Protein AF-A0A975N828-F1 (afdb_monomer_lite)

pLDDT: mean 84.84, std 14.64, range [38.66, 96.0]

Structure (mmCIF, N/CA/C/O backbone):
data_AF-A0A975N828-F1
#
_entry.id   AF-A0A975N828-F1
#
loop_
_atom_site.group_PDB
_atom_site.id
_atom_site.type_symbol
_atom_site.label_atom_id
_atom_site.label_alt_id
_atom_site.label_comp_id
_atom_site.label_asym_id
_atom_site.label_entity_id
_atom_site.label_seq_id
_atom_site.pdbx_PDB_ins_code
_atom_site.Cartn_x
_atom_site.Cartn_y
_atom_site.Cartn_z
_atom_site.occupancy
_atom_site.B_iso_or_equiv
_atom_site.auth_seq_id
_atom_site.auth_comp_id
_atom_site.auth_asym_id
_atom_site.auth_atom_id
_atom_site.pdbx_PDB_model_num
ATOM 1 N N . MET A 1 1 ? 9.550 -27.538 -12.747 1.00 40.56 1 MET A N 1
ATOM 2 C CA . MET A 1 1 ? 9.025 -26.603 -11.730 1.00 40.56 1 MET A CA 1
ATOM 3 C C . MET A 1 1 ? 7.979 -25.752 -12.422 1.00 40.56 1 MET A C 1
ATOM 5 O O . MET A 1 1 ? 8.343 -24.977 -13.295 1.00 40.56 1 MET A O 1
ATOM 9 N N . SER A 1 2 ? 6.695 -25.993 -12.153 1.00 38.66 2 SER A N 1
ATOM 10 C CA . SER A 1 2 ? 5.609 -25.210 -12.751 1.00 38.66 2 SER A CA 1
ATOM 11 C C . SER A 1 2 ? 5.732 -23.767 -12.286 1.00 38.66 2 SER A C 1
ATOM 13 O O . SER A 1 2 ? 5.719 -23.519 -11.082 1.00 38.66 2 SER A O 1
ATOM 15 N N . ALA A 1 3 ? 5.868 -22.834 -13.228 1.00 49.12 3 ALA A N 1
ATOM 16 C CA . ALA A 1 3 ? 5.726 -21.418 -12.943 1.00 49.12 3 ALA A CA 1
ATOM 17 C C . ALA A 1 3 ? 4.308 -21.212 -12.400 1.00 49.12 3 ALA A C 1
ATOM 19 O O . ALA A 1 3 ? 3.338 -21.288 -13.155 1.00 49.12 3 ALA A O 1
ATOM 20 N N . ARG A 1 4 ? 4.159 -21.021 -11.085 1.00 50.34 4 ARG A N 1
ATOM 21 C CA . ARG A 1 4 ? 2.934 -20.406 -10.581 1.00 50.34 4 ARG A CA 1
ATOM 22 C C . ARG A 1 4 ? 2.859 -19.047 -11.260 1.00 50.34 4 ARG A C 1
ATOM 24 O O . ARG A 1 4 ? 3.812 -18.273 -11.202 1.00 50.34 4 ARG A O 1
ATOM 31 N N . ALA A 1 5 ? 1.780 -18.803 -11.994 1.00 54.75 5 ALA A N 1
ATOM 32 C CA . ALA A 1 5 ? 1.540 -17.487 -12.551 1.00 54.75 5 ALA A CA 1
ATOM 33 C C . ALA A 1 5 ? 1.475 -16.514 -11.368 1.00 54.75 5 ALA A C 1
ATOM 35 O O . ALA A 1 5 ? 0.607 -16.660 -10.504 1.00 54.75 5 ALA A O 1
ATOM 36 N N . ARG A 1 6 ? 2.423 -15.571 -11.307 1.00 66.88 6 ARG A N 1
ATOM 37 C CA . ARG A 1 6 ? 2.357 -14.426 -10.396 1.00 66.88 6 ARG A CA 1
ATOM 38 C C . ARG A 1 6 ? 0.990 -13.783 -10.599 1.00 66.88 6 ARG A C 1
ATOM 40 O O . ARG A 1 6 ? 0.710 -13.260 -11.674 1.00 66.88 6 ARG A O 1
ATOM 47 N N . THR A 1 7 ? 0.111 -13.936 -9.615 1.00 83.06 7 THR A N 1
ATOM 48 C CA . THR A 1 7 ? -1.269 -13.463 -9.717 1.00 83.06 7 THR A CA 1
ATOM 49 C C . THR A 1 7 ? -1.313 -12.073 -9.114 1.00 83.06 7 THR A C 1
ATOM 51 O O . THR A 1 7 ? -1.121 -11.913 -7.906 1.00 83.06 7 THR A O 1
ATOM 54 N N . LEU A 1 8 ? -1.517 -11.077 -9.976 1.00 90.25 8 LEU A N 1
ATOM 55 C CA . LEU A 1 8 ? -1.660 -9.687 -9.563 1.00 90.25 8 LEU A CA 1
ATOM 56 C C . LEU A 1 8 ? -2.866 -9.545 -8.631 1.00 90.25 8 LEU A C 1
ATOM 58 O O . LEU A 1 8 ? -3.924 -10.089 -8.959 1.00 90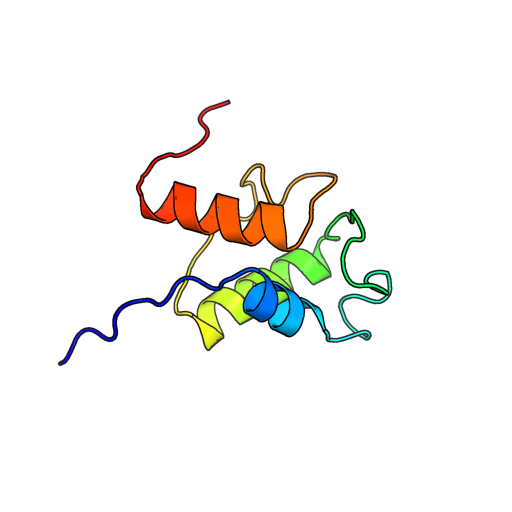.25 8 LEU A O 1
ATOM 62 N N . PRO A 1 9 ? -2.723 -8.839 -7.497 1.00 92.69 9 PRO A N 1
ATOM 63 C CA . PRO A 1 9 ? -3.840 -8.603 -6.610 1.00 92.69 9 PRO A CA 1
ATOM 64 C C . PRO A 1 9 ? -4.869 -7.690 -7.281 1.00 92.69 9 PRO A C 1
ATOM 66 O O . PRO A 1 9 ? -4.521 -6.636 -7.815 1.00 92.69 9 PRO A O 1
ATOM 69 N N . ASP A 1 10 ? -6.140 -8.080 -7.234 1.00 93.62 10 ASP A N 1
ATOM 70 C CA . ASP A 1 10 ? -7.242 -7.170 -7.542 1.00 93.62 10 ASP A CA 1
ATOM 71 C C . ASP A 1 10 ? -7.502 -6.193 -6.376 1.00 93.62 10 ASP A C 1
ATOM 73 O O . ASP A 1 10 ? -6.897 -6.282 -5.305 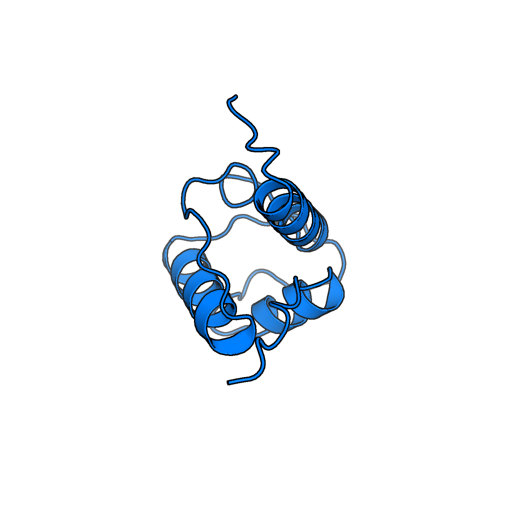1.00 93.62 10 ASP A O 1
ATOM 77 N N . THR A 1 11 ? -8.419 -5.241 -6.561 1.00 93.62 11 THR A N 1
ATOM 78 C CA . THR A 1 11 ? -8.759 -4.246 -5.529 1.00 93.62 11 THR A CA 1
ATOM 79 C C . THR A 1 11 ? -9.187 -4.882 -4.202 1.00 93.62 11 THR A C 1
ATOM 81 O O . THR A 1 11 ? -8.856 -4.355 -3.141 1.00 93.62 11 THR A O 1
ATOM 84 N N . ALA A 1 12 ? -9.917 -6.001 -4.228 1.00 91.94 12 ALA A N 1
ATOM 85 C CA . ALA A 1 12 ? -10.377 -6.664 -3.010 1.00 91.94 12 ALA A CA 1
ATOM 86 C C . ALA A 1 12 ? -9.212 -7.338 -2.274 1.00 91.94 12 ALA A C 1
ATOM 88 O O . ALA A 1 12 ? -9.132 -7.272 -1.050 1.00 91.94 12 ALA A O 1
ATOM 89 N N . GLN A 1 13 ? -8.272 -7.918 -3.015 1.00 93.75 13 GLN A N 1
ATOM 90 C CA . GLN A 1 13 ? -7.049 -8.481 -2.456 1.00 93.75 13 GLN A CA 1
ATOM 91 C C . GLN A 1 13 ? -6.128 -7.394 -1.897 1.00 93.75 13 GLN A C 1
ATOM 93 O O . GLN A 1 13 ? -5.587 -7.568 -0.811 1.00 93.75 13 GLN A O 1
ATOM 98 N N . VAL A 1 14 ? -5.999 -6.243 -2.565 1.00 94.06 14 VAL A N 1
ATOM 99 C CA . VAL A 1 14 ? -5.270 -5.096 -1.999 1.00 94.06 14 VAL A CA 1
ATOM 100 C C . VAL A 1 14 ? -5.917 -4.627 -0.693 1.00 94.06 14 VAL A C 1
ATOM 102 O O . VAL A 1 14 ? -5.205 -4.377 0.275 1.00 94.06 14 VAL A O 1
ATOM 105 N N . ARG A 1 15 ? -7.253 -4.567 -0.620 1.00 91.56 15 ARG A N 1
ATOM 106 C CA . ARG A 1 15 ? -7.964 -4.252 0.633 1.00 91.56 15 ARG A CA 1
ATOM 107 C C . ARG A 1 15 ? -7.673 -5.267 1.737 1.00 91.56 15 ARG A C 1
ATOM 109 O O . ARG A 1 15 ? -7.449 -4.864 2.870 1.00 91.56 15 ARG A O 1
ATOM 116 N N . ASP A 1 16 ? -7.632 -6.555 1.411 1.00 91.62 16 ASP A N 1
ATOM 117 C CA . ASP A 1 16 ? -7.281 -7.612 2.367 1.00 91.62 16 ASP A CA 1
ATOM 118 C C . ASP A 1 16 ? -5.839 -7.472 2.891 1.00 91.62 16 ASP A C 1
ATOM 120 O O . ASP A 1 16 ? -5.575 -7.683 4.069 1.00 91.62 16 ASP A O 1
ATOM 124 N N . LEU A 1 17 ? -4.891 -7.043 2.053 1.00 92.94 17 LEU A N 1
ATOM 125 C CA . LEU A 1 17 ? -3.523 -6.743 2.501 1.00 92.94 17 LEU A CA 1
ATOM 126 C C . LEU A 1 17 ? -3.466 -5.528 3.445 1.00 92.94 17 LEU A C 1
ATOM 128 O O . LEU A 1 17 ? -2.583 -5.448 4.296 1.00 92.94 17 LEU A O 1
ATOM 132 N N . LEU A 1 18 ? -4.408 -4.600 3.293 1.00 91.94 18 LEU A N 1
ATOM 133 C CA . LEU A 1 18 ? -4.525 -3.360 4.059 1.00 91.94 18 LEU A CA 1
ATOM 134 C C . LEU A 1 18 ? -5.466 -3.477 5.270 1.00 91.94 18 LEU A C 1
ATOM 136 O O . LEU A 1 18 ? -5.712 -2.488 5.955 1.00 91.94 18 LEU A O 1
ATOM 140 N N . SER A 1 19 ? -6.002 -4.668 5.552 1.00 89.88 19 SER A N 1
ATOM 141 C CA . SER A 1 19 ? -7.070 -4.834 6.540 1.00 89.88 19 SER A CA 1
ATOM 142 C C . SER A 1 19 ? -6.590 -4.921 7.988 1.00 89.88 19 SER A C 1
ATOM 144 O O . SER A 1 19 ? -7.429 -5.052 8.875 1.00 89.88 19 SER A O 1
ATOM 146 N N . ASP A 1 20 ? -5.277 -4.935 8.256 1.00 89.88 20 ASP A N 1
ATOM 147 C CA . ASP A 1 20 ? -4.753 -4.985 9.627 1.00 89.88 20 ASP A CA 1
ATOM 148 C C . ASP A 1 20 ? -4.816 -3.587 10.268 1.00 89.88 20 ASP A C 1
ATOM 150 O O . ASP A 1 20 ? -3.963 -2.742 9.976 1.00 89.88 20 ASP A O 1
ATOM 154 N N . PRO A 1 21 ? -5.764 -3.327 11.189 1.00 86.62 21 PRO A N 1
ATOM 155 C CA . PRO A 1 21 ? -5.944 -2.003 11.776 1.00 86.62 21 PRO A CA 1
ATOM 156 C C . PRO A 1 21 ? -4.792 -1.600 12.706 1.00 86.62 21 PRO A C 1
ATOM 158 O O . PRO A 1 21 ? -4.708 -0.442 13.103 1.00 86.62 21 PRO A O 1
ATOM 161 N N . LYS A 1 22 ? -3.905 -2.532 13.093 1.00 87.88 22 LYS A N 1
ATOM 162 C CA . LYS A 1 22 ? -2.706 -2.197 13.876 1.00 87.88 22 LYS A CA 1
ATOM 163 C C . LYS A 1 22 ? -1.634 -1.543 13.018 1.00 87.88 22 LYS A C 1
ATOM 165 O O . LYS A 1 22 ? -0.833 -0.779 13.547 1.00 87.88 22 LYS A O 1
ATOM 170 N N . ILE A 1 23 ? -1.604 -1.888 11.734 1.00 87.44 23 ILE A N 1
ATOM 171 C CA . ILE A 1 23 ? -0.651 -1.348 10.767 1.00 87.44 23 ILE A CA 1
ATOM 172 C C . ILE A 1 23 ? -1.274 -0.183 10.001 1.00 87.44 23 ILE A C 1
ATOM 174 O O . ILE A 1 23 ? -0.600 0.805 9.738 1.00 87.44 23 ILE A O 1
ATOM 178 N N . PHE A 1 24 ? -2.568 -0.277 9.697 1.00 87.38 24 PHE A N 1
ATOM 179 C CA . PHE A 1 24 ? -3.304 0.698 8.904 1.00 87.38 24 PHE A CA 1
ATOM 180 C C . PHE A 1 24 ? -4.497 1.278 9.683 1.00 87.38 24 PHE A C 1
ATOM 182 O O . PHE A 1 24 ? -5.653 1.057 9.317 1.00 87.38 24 PHE A O 1
ATOM 189 N N . PRO A 1 25 ? -4.253 2.017 10.780 1.00 80.06 25 PRO A N 1
ATOM 190 C CA . PRO A 1 25 ? -5.320 2.485 11.666 1.00 80.06 25 PRO A CA 1
ATOM 191 C C . PRO A 1 25 ? -6.287 3.469 10.991 1.00 80.06 25 PRO A C 1
ATOM 193 O O . PRO A 1 25 ? -7.439 3.579 11.406 1.00 80.06 25 PRO A O 1
ATOM 196 N N . GLU A 1 26 ? -5.837 4.174 9.951 1.00 75.56 26 GLU A N 1
ATOM 197 C CA . GLU A 1 26 ? -6.618 5.199 9.246 1.00 75.56 26 GLU A CA 1
ATOM 198 C C . GLU A 1 26 ? -7.491 4.627 8.110 1.00 75.56 26 GLU A C 1
ATOM 200 O O . GLU A 1 26 ? -8.358 5.323 7.582 1.00 75.56 26 GLU A O 1
ATOM 205 N N . LEU A 1 27 ? -7.329 3.343 7.762 1.00 77.88 27 LEU A N 1
ATOM 206 C CA . LEU A 1 27 ? -8.061 2.685 6.673 1.00 77.88 27 LEU A CA 1
ATOM 207 C C . LEU A 1 27 ? -9.386 2.106 7.165 1.00 77.88 27 LEU A C 1
ATOM 209 O O . LEU A 1 27 ? -9.573 0.896 7.271 1.00 77.88 27 LEU A O 1
ATOM 213 N N . THR A 1 28 ? -10.327 2.990 7.485 1.00 64.12 28 THR A N 1
ATOM 214 C CA . THR A 1 28 ? -11.681 2.597 7.893 1.00 64.12 28 THR A CA 1
ATOM 215 C C . THR A 1 28 ? -12.694 2.933 6.793 1.00 64.12 28 THR A C 1
ATOM 217 O O . THR A 1 28 ? -13.249 4.024 6.748 1.00 64.12 28 THR A O 1
ATOM 220 N N . GLY A 1 29 ? -12.939 1.987 5.877 1.00 63.94 29 GLY A N 1
ATOM 221 C CA . GLY A 1 29 ? -13.991 2.090 4.850 1.00 63.94 29 GLY A CA 1
ATOM 222 C C . GLY A 1 29 ? -13.571 1.627 3.450 1.00 63.94 29 GLY A C 1
ATOM 223 O O . GLY A 1 29 ? -12.388 1.471 3.162 1.00 63.94 29 GLY A O 1
ATOM 224 N N . ASP A 1 30 ? -14.554 1.403 2.570 1.00 58.28 30 ASP A N 1
ATOM 225 C CA . ASP A 1 30 ? -14.349 0.747 1.266 1.00 58.28 30 ASP A CA 1
ATOM 226 C C . ASP A 1 30 ? -13.687 1.635 0.188 1.00 58.28 30 ASP A C 1
ATOM 228 O O . ASP A 1 30 ? -13.014 1.110 -0.703 1.00 58.28 30 ASP A O 1
ATOM 232 N N . GLU A 1 31 ? -13.833 2.963 0.251 1.00 63.38 31 GLU A N 1
ATOM 233 C CA . GLU A 1 31 ? -13.337 3.913 -0.770 1.00 63.38 31 GLU A CA 1
ATOM 234 C C . GLU A 1 31 ? -12.674 5.154 -0.157 1.00 63.38 31 GLU A C 1
ATOM 236 O O . GLU A 1 31 ? -12.949 6.291 -0.534 1.00 63.38 31 GLU A O 1
ATOM 241 N N . VAL A 1 32 ? -11.814 4.946 0.836 1.00 76.19 32 VAL A N 1
ATOM 242 C CA . VAL A 1 32 ? -11.081 6.050 1.462 1.00 76.19 32 VAL A CA 1
ATOM 243 C C . VAL A 1 32 ? -9.794 6.294 0.675 1.00 76.19 32 VAL A C 1
ATOM 245 O O . VAL A 1 32 ? -9.044 5.354 0.409 1.00 76.19 32 VAL A O 1
ATOM 248 N N . GLU A 1 33 ? -9.548 7.540 0.268 1.00 88.19 33 GLU A N 1
ATOM 249 C CA . GLU A 1 33 ? -8.204 7.968 -0.126 1.00 88.19 33 GLU A CA 1
ATOM 250 C C . GLU A 1 33 ? -7.331 8.078 1.123 1.00 88.19 33 GLU A C 1
ATOM 252 O O . GLU A 1 33 ? -7.745 8.646 2.132 1.00 88.19 33 GLU A O 1
ATOM 257 N N . PHE A 1 34 ? -6.114 7.554 1.053 1.00 90.50 34 PHE A N 1
ATOM 258 C CA . PHE A 1 34 ? -5.193 7.518 2.183 1.00 90.50 34 PHE A CA 1
ATOM 259 C C . PHE A 1 34 ? -3.756 7.758 1.747 1.00 90.50 34 PHE A C 1
ATOM 261 O O . PHE A 1 34 ? -3.418 7.649 0.571 1.00 90.50 34 PHE A O 1
ATOM 268 N N . VAL A 1 35 ? -2.893 8.051 2.714 1.00 91.62 35 VAL A N 1
ATOM 269 C CA . VAL A 1 35 ? -1.444 8.108 2.513 1.00 91.62 35 VAL A CA 1
ATOM 270 C C . VAL A 1 35 ? -0.822 6.951 3.281 1.00 91.62 35 VAL A C 1
ATOM 272 O O . VAL A 1 35 ? -1.132 6.747 4.452 1.00 91.62 35 VAL A O 1
ATOM 275 N N . LEU A 1 36 ? 0.050 6.185 2.628 1.00 91.38 36 LEU A N 1
ATOM 276 C CA . LEU A 1 36 ? 0.851 5.182 3.322 1.00 91.38 36 LEU A CA 1
ATOM 277 C C . LEU A 1 36 ? 1.972 5.889 4.082 1.00 91.38 36 LEU A C 1
ATOM 279 O O . LEU A 1 36 ? 2.808 6.565 3.480 1.00 91.38 36 LEU A O 1
ATOM 283 N N . ASP A 1 37 ? 2.003 5.721 5.402 1.00 91.38 37 ASP A N 1
ATOM 284 C CA . ASP A 1 37 ? 3.190 6.074 6.170 1.00 91.38 37 ASP A CA 1
ATOM 285 C C . ASP A 1 37 ? 4.354 5.112 5.849 1.00 91.38 37 ASP A C 1
ATOM 287 O O . ASP A 1 37 ? 4.187 4.082 5.186 1.00 91.38 37 ASP A O 1
ATOM 291 N N . SER A 1 38 ? 5.561 5.440 6.312 1.00 92.62 38 SER A N 1
ATOM 292 C CA . SER A 1 38 ? 6.755 4.638 6.021 1.00 92.62 38 SER A CA 1
ATOM 293 C C . SER A 1 38 ? 6.658 3.189 6.516 1.00 92.62 38 SER A C 1
ATOM 295 O O . SER A 1 38 ? 7.217 2.295 5.881 1.00 92.62 38 SER A O 1
ATOM 297 N N . LEU A 1 39 ? 5.982 2.935 7.642 1.00 93.44 39 LEU A N 1
ATOM 298 C CA . LEU A 1 39 ? 5.838 1.590 8.203 1.00 93.44 39 LEU A CA 1
ATOM 299 C C . LEU A 1 39 ? 4.783 0.793 7.432 1.00 93.44 39 LEU A C 1
ATOM 301 O O . LEU A 1 39 ? 5.044 -0.343 7.038 1.00 93.44 39 LEU A O 1
ATOM 305 N N . GLY A 1 40 ? 3.625 1.399 7.187 1.00 93.62 40 GLY A N 1
ATOM 306 C CA . GLY A 1 40 ? 2.534 0.841 6.406 1.00 93.62 40 GLY A CA 1
ATOM 307 C C . GLY A 1 40 ? 2.978 0.499 4.989 1.00 93.62 40 GLY A C 1
ATOM 308 O O . GLY A 1 40 ? 2.673 -0.591 4.513 1.00 93.62 40 GLY A O 1
ATOM 309 N N . LEU A 1 41 ? 3.772 1.360 4.344 1.00 95.12 41 LEU A N 1
ATOM 310 C CA . LEU A 1 41 ? 4.346 1.078 3.028 1.00 95.12 41 LEU A CA 1
ATOM 311 C C . LEU A 1 41 ? 5.267 -0.147 3.061 1.00 95.12 41 LEU A C 1
ATOM 313 O O . LEU A 1 41 ? 5.084 -1.074 2.277 1.00 95.12 41 LEU A O 1
ATOM 317 N N . VAL A 1 42 ? 6.240 -0.186 3.977 1.00 95.69 42 VAL A N 1
ATOM 318 C CA . VAL A 1 42 ? 7.178 -1.318 4.080 1.00 95.69 42 VAL A CA 1
ATOM 319 C C . VAL A 1 42 ? 6.443 -2.621 4.388 1.00 95.69 42 VAL A C 1
ATOM 321 O O . VAL A 1 42 ? 6.736 -3.653 3.785 1.00 95.69 42 VAL A O 1
ATOM 324 N N . TRP A 1 43 ? 5.466 -2.581 5.293 1.00 95.75 43 TRP A N 1
ATOM 325 C CA . TRP A 1 43 ? 4.655 -3.746 5.626 1.00 95.75 43 TRP A CA 1
ATOM 326 C C . TRP A 1 43 ? 3.816 -4.217 4.438 1.00 95.75 43 TRP A C 1
ATOM 328 O O . TRP A 1 43 ? 3.776 -5.410 4.141 1.00 95.75 43 TRP A O 1
ATOM 338 N N . PHE A 1 44 ? 3.190 -3.289 3.716 1.00 95.81 44 PHE A N 1
ATOM 339 C CA . PHE A 1 44 ? 2.415 -3.603 2.523 1.00 95.81 44 PHE A CA 1
ATOM 340 C C . PHE A 1 44 ? 3.280 -4.252 1.433 1.00 95.81 44 PHE A C 1
ATOM 342 O O . PHE A 1 44 ? 2.900 -5.285 0.882 1.00 95.81 44 PHE A O 1
ATOM 349 N N . LEU A 1 45 ? 4.472 -3.706 1.168 1.00 96.00 45 LEU A N 1
ATOM 350 C CA . LEU A 1 45 ? 5.433 -4.284 0.221 1.00 96.00 45 LEU A CA 1
ATOM 351 C C . LEU A 1 45 ? 5.878 -5.685 0.652 1.00 96.00 45 LEU A C 1
ATOM 353 O O . LEU A 1 45 ? 5.927 -6.597 -0.172 1.00 96.00 45 LEU A O 1
ATOM 357 N N . HIS A 1 46 ? 6.131 -5.881 1.948 1.00 95.38 46 HIS A N 1
ATOM 358 C CA . HIS A 1 46 ? 6.449 -7.196 2.493 1.00 95.38 46 HIS A CA 1
ATOM 359 C C . HIS A 1 46 ? 5.313 -8.204 2.262 1.00 95.38 46 HIS A C 1
ATOM 361 O O . HIS A 1 46 ? 5.565 -9.333 1.843 1.00 95.38 46 HIS A 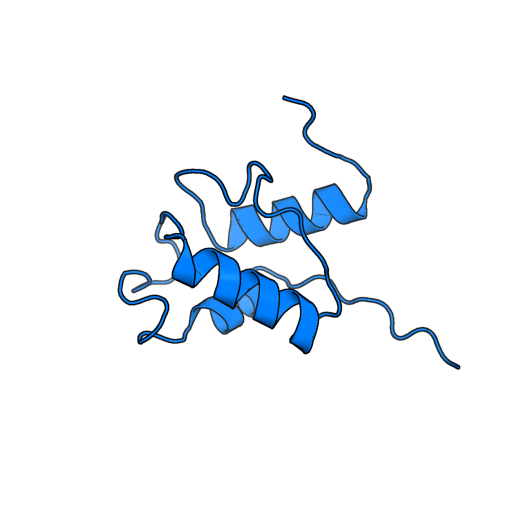O 1
ATOM 367 N N . LEU A 1 47 ? 4.056 -7.808 2.489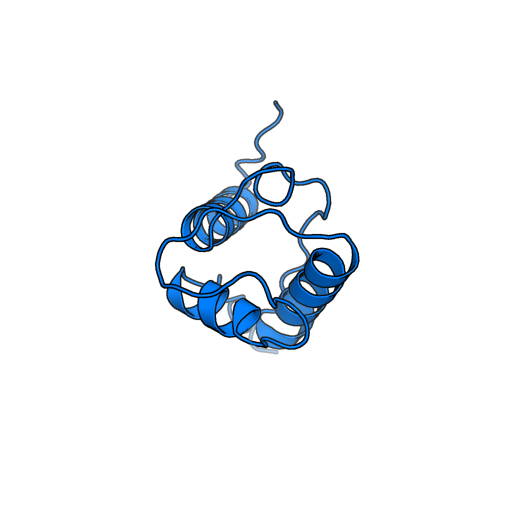 1.00 95.00 47 LEU A N 1
ATOM 368 C CA . LEU A 1 47 ? 2.902 -8.675 2.250 1.00 95.00 47 LEU A CA 1
ATOM 369 C C . LEU A 1 47 ? 2.687 -8.975 0.760 1.00 95.00 47 LEU A C 1
ATOM 371 O O . LEU A 1 47 ? 2.333 -10.107 0.425 1.00 95.00 47 LEU A O 1
ATOM 375 N N . LEU A 1 48 ? 2.916 -8.005 -0.131 1.00 94.81 48 LEU A N 1
ATOM 376 C CA . LEU A 1 48 ? 2.880 -8.216 -1.582 1.00 94.81 48 LEU A CA 1
ATOM 377 C C . LEU A 1 48 ? 3.911 -9.256 -2.027 1.00 94.81 48 LEU A C 1
ATOM 379 O O . LEU A 1 48 ? 3.580 -10.171 -2.785 1.00 94.81 48 LEU A O 1
ATOM 383 N N . GLU A 1 49 ? 5.140 -9.158 -1.529 1.00 94.12 49 GLU A N 1
ATOM 384 C CA . GLU A 1 49 ? 6.189 -10.123 -1.844 1.00 94.12 49 GLU A CA 1
ATOM 385 C C . GLU A 1 49 ? 5.853 -11.505 -1.266 1.00 94.12 49 GLU A C 1
ATOM 387 O O . GLU A 1 49 ? 5.892 -12.505 -1.981 1.00 94.12 49 GLU A O 1
ATOM 392 N N . LEU A 1 50 ? 5.431 -11.563 -0.001 1.00 94.50 50 LEU A N 1
ATOM 393 C CA . LEU A 1 50 ? 5.148 -12.814 0.701 1.00 94.50 50 LEU A CA 1
ATOM 394 C C . LEU A 1 50 ? 3.937 -13.569 0.132 1.00 94.50 50 LEU A C 1
ATOM 396 O O . LEU A 1 50 ? 3.955 -14.798 0.067 1.00 94.50 50 LEU A O 1
ATOM 400 N N . ARG A 1 51 ? 2.862 -12.857 -0.232 1.00 93.62 51 ARG A N 1
ATOM 401 C CA . ARG A 1 51 ? 1.578 -13.467 -0.628 1.00 93.62 51 ARG A CA 1
ATOM 402 C C . ARG A 1 51 ? 1.376 -13.543 -2.138 1.00 93.62 51 ARG A C 1
ATOM 404 O O . ARG A 1 51 ? 0.658 -14.432 -2.592 1.00 93.62 51 ARG A O 1
ATOM 411 N N . HIS A 1 52 ? 1.984 -12.634 -2.899 1.00 91.94 52 HIS A N 1
ATOM 412 C CA . HIS A 1 52 ? 1.789 -12.528 -4.348 1.00 91.94 52 HIS A CA 1
ATOM 413 C C . HIS A 1 52 ? 3.085 -12.690 -5.157 1.00 91.94 52 HIS A C 1
ATOM 415 O O . HIS A 1 52 ? 3.016 -12.721 -6.386 1.00 91.94 52 HIS A O 1
ATOM 421 N N . GLU A 1 53 ? 4.248 -12.833 -4.505 1.00 92.75 53 GLU A N 1
ATOM 422 C CA . GLU A 1 53 ? 5.569 -12.895 -5.153 1.00 92.75 53 GLU A CA 1
ATOM 423 C C . GLU A 1 53 ? 5.855 -11.640 -6.007 1.00 92.75 53 GLU A C 1
ATOM 425 O O . GLU A 1 53 ? 6.507 -11.702 -7.054 1.00 92.75 53 GLU A O 1
ATOM 430 N N . ILE A 1 54 ? 5.331 -10.484 -5.581 1.00 93.00 54 ILE A N 1
ATOM 431 C CA . ILE A 1 54 ? 5.488 -9.199 -6.272 1.00 93.00 54 ILE A CA 1
ATOM 432 C C . ILE A 1 54 ? 6.462 -8.318 -5.493 1.00 93.00 54 ILE A C 1
ATOM 434 O O . ILE A 1 54 ? 6.151 -7.860 -4.399 1.00 93.00 54 ILE A O 1
ATOM 438 N N . ALA A 1 55 ? 7.609 -8.028 -6.106 1.00 92.00 55 ALA A N 1
ATOM 439 C CA . ALA A 1 55 ? 8.500 -6.959 -5.676 1.00 92.00 55 ALA A CA 1
ATOM 440 C C . ALA A 1 55 ? 8.115 -5.670 -6.417 1.00 92.00 55 ALA A C 1
ATOM 442 O O . ALA A 1 55 ? 8.262 -5.598 -7.640 1.00 92.00 55 ALA A O 1
ATOM 443 N N . ALA A 1 56 ? 7.597 -4.684 -5.687 1.00 92.00 56 ALA A N 1
ATOM 444 C CA . ALA A 1 56 ? 7.210 -3.382 -6.223 1.00 92.00 56 ALA A CA 1
ATOM 445 C C . ALA A 1 56 ? 8.190 -2.289 -5.772 1.00 92.00 56 ALA A C 1
ATOM 447 O O . ALA A 1 56 ? 8.838 -2.415 -4.731 1.00 92.00 56 ALA A O 1
ATOM 448 N N . ASP A 1 57 ? 8.308 -1.226 -6.566 1.00 92.50 57 ASP A N 1
ATOM 449 C CA . ASP A 1 57 ? 9.175 -0.092 -6.248 1.00 92.50 57 ASP A CA 1
ATOM 450 C C . ASP A 1 57 ? 8.505 0.804 -5.185 1.00 92.50 57 ASP A C 1
ATOM 452 O O . ASP A 1 57 ? 7.424 1.333 -5.454 1.00 92.50 57 ASP A O 1
ATOM 456 N N . PRO A 1 58 ? 9.100 1.011 -3.991 1.00 91.81 58 PRO A N 1
ATOM 457 C CA . PRO A 1 58 ? 8.522 1.861 -2.947 1.00 91.81 58 PRO A CA 1
ATOM 458 C C . PRO A 1 58 ? 8.320 3.321 -3.372 1.00 91.81 58 PRO A C 1
ATOM 460 O O . PRO A 1 58 ? 7.526 4.015 -2.740 1.00 91.81 58 PRO A O 1
ATOM 463 N N . VAL A 1 59 ? 9.026 3.806 -4.402 1.00 91.25 59 VAL A N 1
ATOM 464 C CA . VAL A 1 59 ? 8.859 5.182 -4.902 1.00 91.25 59 VAL A CA 1
ATOM 465 C C . VAL A 1 59 ? 7.883 5.286 -6.075 1.00 91.25 59 VAL A C 1
ATOM 467 O O . VAL A 1 59 ? 7.730 6.366 -6.646 1.00 91.25 59 VAL A O 1
ATOM 470 N N . ALA A 1 60 ? 7.193 4.197 -6.426 1.00 92.12 60 ALA A N 1
ATOM 471 C CA . ALA A 1 60 ? 6.191 4.217 -7.481 1.00 92.12 60 ALA A CA 1
ATOM 472 C C . ALA A 1 60 ? 5.053 5.209 -7.172 1.00 92.12 60 ALA A C 1
ATOM 474 O O . ALA A 1 60 ? 4.573 5.314 -6.040 1.00 92.12 60 ALA A O 1
ATOM 475 N N . GLY A 1 61 ? 4.569 5.907 -8.205 1.00 90.12 61 GLY A N 1
ATOM 476 C CA . GLY A 1 61 ? 3.575 6.987 -8.090 1.00 90.12 61 GLY A CA 1
ATOM 477 C C . GLY A 1 61 ? 2.212 6.587 -7.505 1.00 90.12 61 GLY A C 1
ATOM 478 O O . GLY A 1 61 ? 1.412 7.444 -7.138 1.00 90.12 61 GLY A O 1
ATOM 479 N N . TYR A 1 62 ? 1.912 5.290 -7.423 1.00 92.00 62 TYR A N 1
ATOM 480 C CA . TYR A 1 62 ? 0.698 4.764 -6.788 1.00 92.00 62 TYR A CA 1
ATOM 481 C C . TYR A 1 62 ? 0.887 4.424 -5.296 1.00 92.00 62 TYR A C 1
ATOM 483 O O . TYR A 1 62 ? -0.092 4.083 -4.630 1.00 92.00 62 TYR A O 1
ATOM 491 N N . PHE A 1 63 ? 2.106 4.556 -4.763 1.00 92.50 63 PHE A N 1
ATOM 492 C CA . PHE A 1 63 ? 2.415 4.510 -3.328 1.00 92.50 63 PHE A CA 1
ATOM 493 C C . PHE A 1 63 ? 2.734 5.879 -2.732 1.00 92.50 63 PHE A C 1
ATOM 495 O O . PHE A 1 63 ? 2.687 6.041 -1.513 1.00 92.50 63 PHE A O 1
ATOM 502 N N . THR A 1 64 ? 3.070 6.860 -3.569 1.00 89.38 64 THR A N 1
ATOM 503 C CA . THR A 1 64 ? 3.469 8.190 -3.116 1.00 89.38 64 THR A CA 1
ATOM 504 C C . THR A 1 64 ? 2.264 9.131 -3.053 1.00 89.38 64 THR A C 1
ATOM 506 O O . THR A 1 64 ? 1.492 9.264 -4.000 1.00 89.38 64 THR A O 1
ATOM 509 N N . GLY A 1 65 ? 2.099 9.811 -1.915 1.00 88.88 65 GLY A N 1
ATOM 510 C CA . GLY A 1 65 ? 0.984 10.737 -1.699 1.00 88.88 65 GLY A CA 1
ATOM 511 C C . GLY A 1 65 ? -0.378 10.042 -1.537 1.00 88.88 65 GLY A C 1
ATOM 512 O O . GLY A 1 65 ? -0.430 8.877 -1.141 1.00 88.88 65 GLY A O 1
ATOM 513 N N . PRO A 1 66 ? -1.488 10.767 -1.779 1.00 91.56 66 PRO A N 1
ATOM 514 C CA . PRO A 1 66 ? -2.834 10.207 -1.696 1.00 91.56 66 PRO A CA 1
ATOM 515 C C . PRO A 1 66 ? -3.047 9.069 -2.701 1.00 91.56 66 PRO A C 1
ATOM 517 O O . PRO A 1 66 ? -2.838 9.227 -3.906 1.00 91.56 66 PRO A O 1
ATOM 520 N N . THR A 1 67 ? -3.485 7.918 -2.203 1.00 92.56 67 THR A N 1
ATOM 521 C CA . THR A 1 67 ? -3.733 6.704 -2.980 1.00 92.56 67 THR A CA 1
ATOM 522 C C . THR A 1 67 ? -4.996 5.983 -2.508 1.00 92.56 67 THR A C 1
ATOM 524 O O . THR A 1 67 ? -5.666 6.402 -1.568 1.00 92.56 67 THR A O 1
ATOM 527 N N . SER A 1 68 ? -5.350 4.899 -3.193 1.00 92.50 68 SER A N 1
ATOM 528 C CA . SER A 1 68 ? -6.471 4.027 -2.847 1.00 92.50 68 SER A CA 1
ATOM 529 C C . SER A 1 68 ? -6.156 2.583 -3.236 1.00 92.50 68 SER A C 1
ATOM 531 O O . SER A 1 68 ? -5.294 2.329 -4.081 1.00 92.50 68 SER A O 1
ATOM 533 N N . ALA A 1 69 ? -6.889 1.615 -2.680 1.00 93.12 69 ALA A N 1
ATOM 534 C CA . ALA A 1 69 ? -6.716 0.206 -3.045 1.00 93.12 69 ALA A CA 1
ATOM 535 C C . ALA A 1 69 ? -6.886 -0.039 -4.559 1.00 93.12 69 ALA A C 1
ATOM 537 O O . ALA A 1 69 ? -6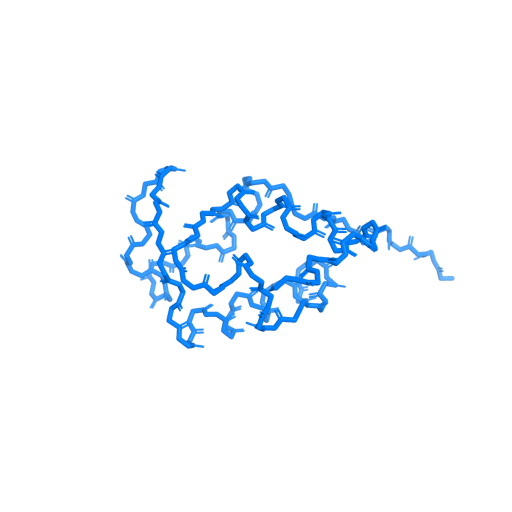.155 -0.837 -5.144 1.00 93.12 69 ALA A O 1
ATOM 538 N N . ALA A 1 70 ? -7.808 0.685 -5.206 1.00 92.56 70 ALA A N 1
ATOM 539 C CA . ALA A 1 70 ? -8.016 0.602 -6.649 1.00 92.56 70 ALA A CA 1
ATOM 540 C C . ALA A 1 70 ? -6.825 1.178 -7.432 1.00 92.56 70 ALA A C 1
ATOM 542 O O . ALA A 1 70 ? -6.366 0.554 -8.386 1.00 92.56 70 ALA A O 1
ATOM 543 N N . ARG A 1 71 ? -6.285 2.329 -7.002 1.00 93.25 71 ARG A N 1
ATOM 544 C CA . ARG A 1 71 ? -5.109 2.956 -7.627 1.00 93.25 71 ARG A CA 1
ATOM 545 C C . ARG A 1 71 ? -3.872 2.065 -7.514 1.00 93.25 71 ARG A C 1
ATOM 547 O O . ARG A 1 71 ? -3.130 1.937 -8.483 1.00 93.25 71 ARG A O 1
ATOM 554 N N . ILE A 1 72 ? -3.679 1.419 -6.364 1.00 94.69 72 ILE A N 1
ATOM 555 C CA . ILE A 1 72 ? -2.589 0.462 -6.145 1.00 94.69 72 ILE A CA 1
ATOM 556 C C . ILE A 1 72 ? -2.747 -0.759 -7.059 1.00 94.69 72 ILE A C 1
ATOM 558 O O . ILE A 1 72 ? -1.805 -1.104 -7.767 1.00 94.69 72 ILE A O 1
ATOM 562 N N . ALA A 1 73 ? -3.925 -1.395 -7.094 1.00 94.56 73 ALA A N 1
ATOM 563 C CA . ALA A 1 73 ? -4.166 -2.559 -7.954 1.00 94.56 73 ALA A CA 1
ATOM 564 C C . ALA A 1 73 ? -3.943 -2.226 -9.441 1.00 94.56 73 ALA A C 1
ATOM 566 O O . ALA A 1 73 ? -3.307 -2.982 -10.178 1.00 94.56 73 ALA A O 1
ATOM 567 N N . GLU A 1 74 ? -4.415 -1.058 -9.879 1.00 94.44 74 GLU A N 1
ATOM 568 C CA . GLU A 1 74 ? -4.220 -0.581 -11.244 1.00 94.44 74 GLU A CA 1
ATOM 569 C C . GLU A 1 74 ? -2.743 -0.276 -11.549 1.00 94.44 74 GLU A C 1
ATOM 571 O O . GLU A 1 74 ? -2.249 -0.650 -12.613 1.00 94.44 74 GLU A O 1
ATOM 576 N N . GLY A 1 75 ? -2.027 0.358 -10.614 1.00 93.94 75 GLY A N 1
ATOM 577 C CA . GLY A 1 75 ? -0.598 0.655 -10.720 1.00 93.94 75 GLY A CA 1
ATOM 578 C C . GLY A 1 75 ? 0.260 -0.604 -10.834 1.00 93.94 75 GLY A C 1
ATOM 579 O O . GLY A 1 75 ? 1.046 -0.732 -11.770 1.00 93.94 75 GLY A O 1
ATOM 580 N N . LEU A 1 76 ? 0.018 -1.593 -9.971 1.00 94.25 76 LEU A N 1
ATOM 581 C CA . LEU A 1 76 ? 0.674 -2.902 -10.042 1.00 94.25 76 LEU A CA 1
ATOM 582 C C . LEU A 1 76 ? 0.403 -3.602 -11.382 1.00 94.25 76 LEU A C 1
ATOM 584 O O . LEU A 1 76 ? 1.300 -4.219 -11.962 1.00 94.25 76 LEU A O 1
ATOM 588 N N . ALA A 1 77 ? -0.821 -3.491 -11.907 1.00 92.88 77 ALA A N 1
ATOM 589 C CA . ALA A 1 77 ? -1.167 -4.053 -13.206 1.00 92.88 77 ALA A CA 1
ATOM 590 C C . ALA A 1 77 ? -0.470 -3.332 -14.374 1.00 92.88 77 ALA A C 1
ATOM 592 O O . ALA A 1 77 ? -0.079 -3.999 -15.333 1.00 92.88 77 ALA A O 1
ATOM 593 N N . ARG A 1 78 ? -0.299 -2.004 -14.307 1.00 91.69 78 ARG A N 1
ATOM 594 C CA . ARG A 1 78 ? 0.477 -1.216 -15.285 1.00 91.69 78 ARG A CA 1
ATOM 595 C C . ARG A 1 78 ? 1.954 -1.602 -15.272 1.00 91.69 78 ARG A C 1
ATOM 597 O O . ARG A 1 78 ? 2.496 -1.960 -16.318 1.00 91.69 78 ARG A O 1
ATOM 604 N N . ASP A 1 79 ? 2.569 -1.647 -14.093 1.00 90.44 79 ASP A N 1
ATOM 605 C CA . ASP A 1 79 ? 3.979 -2.022 -13.935 1.00 90.44 79 ASP A CA 1
ATOM 606 C C . ASP A 1 79 ? 4.254 -3.431 -14.461 1.00 90.44 79 ASP A C 1
ATOM 608 O O . ASP A 1 79 ? 5.250 -3.667 -15.149 1.00 90.44 79 ASP A O 1
ATOM 612 N N . HIS A 1 80 ? 3.338 -4.368 -14.207 1.00 86.56 80 HIS A N 1
ATOM 613 C CA . HIS A 1 80 ? 3.443 -5.728 -14.727 1.00 86.56 80 HIS A CA 1
ATOM 614 C C . HIS A 1 80 ? 3.382 -5.798 -16.259 1.00 86.56 80 HIS A C 1
ATOM 616 O O . HIS A 1 80 ? 4.005 -6.676 -16.857 1.00 86.56 80 HIS A O 1
ATOM 622 N N . ARG A 1 81 ? 2.661 -4.875 -16.909 1.00 84.38 81 ARG A N 1
ATOM 623 C CA . ARG A 1 81 ? 2.628 -4.745 -18.376 1.00 84.38 81 ARG A CA 1
ATOM 624 C C . ARG A 1 81 ? 3.844 -4.004 -18.945 1.00 84.38 81 ARG A C 1
ATOM 626 O O . ARG A 1 81 ? 3.988 -3.947 -20.163 1.00 84.38 81 ARG A O 1
ATOM 633 N N . GLY A 1 82 ? 4.728 -3.472 -18.096 1.00 79.00 82 GLY A N 1
ATOM 634 C CA . GLY A 1 82 ? 5.865 -2.648 -18.511 1.00 79.00 82 GLY A CA 1
ATOM 635 C C . GLY A 1 82 ? 5.488 -1.200 -18.836 1.00 79.00 82 GLY A C 1
ATOM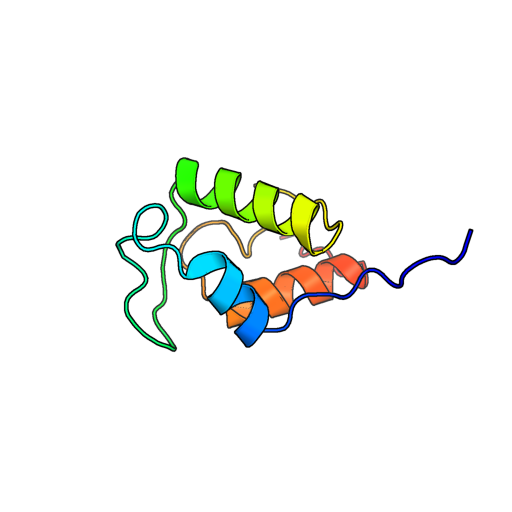 636 O O . GLY A 1 82 ? 6.290 -0.485 -19.428 1.00 79.00 82 GLY A O 1
ATOM 637 N N . GLU A 1 83 ? 4.292 -0.760 -18.445 1.00 70.12 83 GLU A N 1
ATOM 638 C CA . GLU A 1 83 ? 3.811 0.619 -18.579 1.00 70.12 83 GLU A CA 1
ATOM 639 C C . GLU A 1 83 ? 4.271 1.432 -17.358 1.00 70.12 83 GLU A C 1
ATOM 641 O O . GLU A 1 83 ? 3.447 1.861 -16.551 1.00 70.12 83 GLU A O 1
ATOM 646 N N . ARG A 1 84 ? 5.590 1.587 -17.170 1.00 60.62 84 ARG A N 1
ATOM 647 C CA . ARG A 1 84 ? 6.110 2.428 -16.081 1.00 60.62 84 ARG A CA 1
ATOM 648 C C . ARG A 1 84 ? 5.722 3.881 -16.353 1.00 60.62 84 ARG A C 1
ATOM 650 O O . ARG A 1 84 ? 5.963 4.394 -17.445 1.00 60.62 84 ARG A O 1
ATOM 657 N N . ASP A 1 85 ? 5.088 4.520 -15.376 1.00 53.62 85 ASP A N 1
ATOM 658 C CA . ASP A 1 85 ? 4.749 5.943 -15.428 1.00 53.62 85 ASP A CA 1
ATOM 659 C C . ASP A 1 85 ? 6.042 6.751 -15.217 1.00 53.62 85 ASP A C 1
ATOM 661 O O . ASP A 1 85 ? 6.418 7.064 -14.091 1.00 53.62 85 ASP A O 1
ATOM 665 N N . ASP A 1 86 ? 6.778 7.007 -16.305 1.00 47.62 86 ASP A N 1
ATOM 666 C CA . ASP A 1 86 ? 8.035 7.778 -16.339 1.00 47.62 86 ASP A CA 1
ATOM 667 C C . ASP A 1 86 ? 7.791 9.298 -16.165 1.00 47.62 86 ASP A C 1
ATOM 669 O O . ASP A 1 86 ? 8.314 10.113 -16.935 1.00 47.62 86 ASP A O 1
ATOM 673 N N . ARG A 1 87 ? 6.957 9.707 -15.201 1.00 46.16 87 ARG A N 1
ATOM 674 C CA . ARG A 1 87 ? 6.568 11.114 -15.022 1.00 46.16 87 ARG A CA 1
ATOM 675 C C . ARG A 1 87 ? 7.059 11.755 -13.733 1.00 46.16 87 ARG A C 1
ATOM 677 O O . ARG A 1 87 ? 6.834 11.179 -12.650 1.00 46.16 87 ARG A O 1
#

Sequence (87 aa):
MSARARTLPDTAQVRDLLSDPKIFPELTGDEVEFVLDSLGLVWFLHLLELRHEIAADPVAGYFTGPTSAARIAEGLARDHRGERDDR

Foldseek 3Di:
DDPPPLDQDALVSLCVLLVPCVQNVPPDDSWDWDAHDPSSLVSSQVCCCVPRVDRDDCPAPQRHDTHGSRSVSVSSVCVVVVNRPPD

Secondary structure (DSSP, 8-state):
----------HHHHHHHT--TTT-TT--STT--EE--HHHHHHHHHHHHHHH-----TT-TTTSSEE-HHHHHHHHHHHHTT-----

Radius of gyration: 12.71 Å; chains: 1; bounding box: 24×38×32 Å